Protein AF-A0A3E0E3B2-F1 (afdb_monomer_lite)

Radius of gyration: 16.2 Å; chains: 1; bounding box: 42×28×45 Å

Structure (mmCIF, N/CA/C/O backbone):
data_AF-A0A3E0E3B2-F1
#
_entry.id   AF-A0A3E0E3B2-F1
#
loop_
_atom_site.group_PDB
_atom_site.id
_atom_site.type_symbol
_atom_site.label_atom_id
_atom_site.label_alt_id
_atom_site.label_comp_id
_atom_site.label_asym_id
_atom_site.label_entity_id
_atom_site.label_seq_id
_atom_site.pdbx_PDB_ins_code
_atom_site.Cartn_x
_atom_site.Cartn_y
_atom_site.Cartn_z
_atom_site.occupancy
_atom_site.B_iso_or_equiv
_atom_site.auth_seq_id
_atom_site.auth_comp_id
_atom_site.auth_asym_id
_atom_site.auth_atom_id
_atom_site.pdbx_PDB_model_num
ATOM 1 N N . MET A 1 1 ? -17.458 3.682 0.343 1.00 60.88 1 MET A N 1
ATOM 2 C CA . MET A 1 1 ? -16.062 3.332 0.687 1.00 60.88 1 MET A CA 1
ATOM 3 C C . MET A 1 1 ? -15.454 2.327 -0.289 1.00 60.88 1 MET A C 1
ATOM 5 O O . MET A 1 1 ? -14.562 2.745 -1.012 1.00 60.88 1 MET A O 1
ATOM 9 N N . ARG A 1 2 ? -15.924 1.062 -0.351 1.00 64.62 2 ARG A N 1
ATOM 10 C CA . ARG A 1 2 ? -15.355 0.016 -1.239 1.00 64.62 2 ARG A CA 1
ATOM 11 C C . ARG A 1 2 ? -15.139 0.508 -2.678 1.00 64.62 2 ARG A C 1
ATOM 13 O O . ARG A 1 2 ? -14.007 0.552 -3.132 1.00 64.62 2 ARG A O 1
ATOM 20 N N . LEU A 1 3 ? -16.173 1.107 -3.276 1.00 66.19 3 LEU A N 1
ATOM 21 C CA . LEU A 1 3 ? -16.128 1.668 -4.635 1.00 66.19 3 LEU A CA 1
ATOM 22 C C . LEU A 1 3 ? -14.982 2.666 -4.905 1.00 66.19 3 LEU A C 1
ATOM 24 O O . LEU A 1 3 ? -14.497 2.727 -6.028 1.00 66.19 3 LEU A O 1
ATOM 28 N N . ARG A 1 4 ? -14.546 3.459 -3.912 1.00 83.00 4 ARG A N 1
ATOM 29 C CA . ARG A 1 4 ? -13.466 4.446 -4.104 1.00 83.00 4 ARG A CA 1
ATOM 30 C C . ARG A 1 4 ? -12.095 3.773 -4.127 1.00 83.00 4 ARG A C 1
ATOM 32 O O . ARG A 1 4 ? -11.299 4.094 -5.002 1.00 83.00 4 ARG A O 1
ATOM 39 N N . ILE A 1 5 ? -11.851 2.853 -3.192 1.00 87.75 5 ILE A N 1
ATOM 40 C CA . ILE A 1 5 ? -10.609 2.072 -3.130 1.00 87.75 5 ILE A CA 1
ATOM 41 C C . ILE A 1 5 ? -10.489 1.207 -4.386 1.00 87.75 5 ILE A C 1
ATOM 43 O O . ILE A 1 5 ? -9.456 1.234 -5.041 1.00 87.75 5 ILE A O 1
ATOM 47 N N . ASP A 1 6 ? -11.568 0.527 -4.776 1.00 89.69 6 ASP A N 1
ATOM 48 C CA . ASP A 1 6 ? -11.574 -0.360 -5.942 1.00 89.69 6 ASP A CA 1
ATOM 49 C C . ASP A 1 6 ? -11.336 0.425 -7.250 1.00 89.69 6 ASP A C 1
ATOM 51 O O . ASP A 1 6 ? -10.628 -0.029 -8.150 1.00 89.69 6 ASP A O 1
ATOM 55 N N . ALA A 1 7 ? -11.877 1.646 -7.355 1.00 91.19 7 ALA A N 1
ATOM 56 C CA . ALA A 1 7 ? -11.614 2.528 -8.491 1.00 91.19 7 ALA A CA 1
ATOM 57 C C . ALA A 1 7 ? -10.168 3.055 -8.521 1.00 91.19 7 ALA A C 1
ATOM 59 O O . ALA A 1 7 ? -9.616 3.250 -9.604 1.00 91.19 7 ALA A O 1
ATOM 60 N N . GLU A 1 8 ? -9.562 3.322 -7.361 1.00 93.25 8 GLU A N 1
ATOM 61 C CA . GLU A 1 8 ? -8.154 3.719 -7.255 1.00 93.25 8 GLU A CA 1
ATOM 62 C C . GLU A 1 8 ? -7.226 2.554 -7.615 1.00 93.25 8 GLU A C 1
ATOM 64 O O . GLU A 1 8 ? -6.311 2.740 -8.415 1.00 93.25 8 GLU A O 1
ATOM 69 N N . GLU A 1 9 ? -7.528 1.346 -7.137 1.00 95.50 9 GLU A N 1
ATOM 70 C CA . GLU A 1 9 ? -6.802 0.125 -7.487 1.00 95.50 9 GLU A CA 1
ATOM 71 C C . GLU A 1 9 ? -6.830 -0.127 -8.996 1.00 95.50 9 GLU A C 1
ATOM 73 O O . GLU A 1 9 ? -5.779 -0.243 -9.616 1.00 95.50 9 GLU A O 1
ATOM 78 N N . LYS A 1 10 ? -8.011 -0.061 -9.624 1.00 96.44 10 LYS A N 1
ATOM 79 C CA . LYS A 1 10 ? -8.148 -0.229 -11.079 1.00 96.44 10 LYS A CA 1
ATOM 80 C C . LYS A 1 10 ? -7.331 0.794 -11.879 1.00 96.44 10 LYS A C 1
ATOM 82 O O . LYS A 1 10 ? -6.825 0.488 -12.956 1.00 96.44 10 LYS A O 1
ATOM 87 N N . LYS A 1 11 ? -7.208 2.029 -11.382 1.00 96.88 11 LYS A N 1
ATOM 88 C CA . LYS A 1 11 ? -6.358 3.051 -12.018 1.00 96.88 11 LYS A CA 1
ATOM 89 C C . LYS A 1 11 ? -4.876 2.701 -11.906 1.00 96.88 11 LYS A C 1
ATOM 91 O O . LYS A 1 11 ? -4.141 2.956 -12.854 1.00 96.88 11 LYS A O 1
ATOM 96 N N . LEU A 1 12 ? -4.448 2.151 -10.771 1.00 98.19 12 LEU A N 1
ATOM 97 C CA . LEU A 1 12 ? -3.071 1.704 -10.564 1.00 98.19 12 LEU A CA 1
ATOM 98 C C . LEU A 1 12 ? -2.745 0.475 -11.415 1.00 98.19 12 LEU A C 1
ATOM 100 O O . LEU A 1 12 ? -1.685 0.460 -12.027 1.00 98.19 12 LEU A O 1
ATOM 104 N N . ASP A 1 13 ? -3.668 -0.481 -11.534 1.00 98.25 13 ASP A N 1
ATOM 105 C CA . ASP A 1 13 ? -3.526 -1.637 -12.428 1.00 98.25 13 ASP A CA 1
ATOM 106 C C . ASP A 1 13 ? -3.312 -1.192 -13.879 1.00 98.25 13 ASP A C 1
ATOM 108 O O . ASP A 1 13 ? -2.321 -1.549 -14.512 1.00 98.25 13 ASP A O 1
ATOM 112 N N . ASN A 1 14 ? -4.191 -0.316 -14.376 1.00 98.25 14 ASN A N 1
ATOM 113 C CA . ASN A 1 14 ? -4.067 0.235 -15.724 1.00 98.25 14 ASN A CA 1
ATOM 114 C C . ASN A 1 14 ? -2.744 0.990 -15.926 1.00 98.25 14 ASN A C 1
ATOM 116 O O . ASN A 1 14 ? -2.146 0.907 -16.996 1.00 98.25 14 ASN A O 1
ATOM 120 N N . LEU A 1 15 ? -2.297 1.747 -14.919 1.00 98.19 15 LEU A N 1
ATOM 121 C CA . LEU A 1 15 ? -1.034 2.478 -14.977 1.00 98.19 15 LEU A CA 1
ATOM 122 C C . LEU A 1 15 ? 0.157 1.515 -15.031 1.00 98.19 15 LEU A C 1
ATOM 124 O O . LEU A 1 15 ? 1.040 1.703 -15.861 1.00 98.19 15 LEU A O 1
ATOM 128 N N . LEU A 1 16 ? 0.178 0.469 -14.205 1.00 98.38 16 LEU A N 1
ATOM 129 C CA . LEU A 1 16 ? 1.246 -0.531 -14.225 1.00 98.38 16 LEU A CA 1
ATOM 130 C C . LEU A 1 16 ? 1.327 -1.242 -15.584 1.00 98.38 16 LEU A C 1
ATOM 132 O O . LEU A 1 16 ? 2.420 -1.424 -16.121 1.00 98.38 16 LEU A O 1
ATOM 136 N N . ASP A 1 17 ? 0.176 -1.573 -16.174 1.00 98.19 17 ASP A N 1
ATOM 137 C CA . ASP A 1 17 ? 0.091 -2.161 -17.514 1.00 98.19 17 ASP A CA 1
ATOM 138 C C . ASP A 1 17 ? 0.584 -1.216 -18.614 1.00 98.19 17 ASP A C 1
ATOM 140 O O . ASP A 1 17 ? 1.172 -1.665 -19.599 1.00 98.19 17 ASP A O 1
ATOM 144 N N . GLN A 1 18 ? 0.354 0.092 -18.475 1.00 98.00 18 GLN A N 1
ATOM 145 C CA . GLN A 1 18 ? 0.907 1.091 -19.391 1.00 98.00 18 GLN A CA 1
ATOM 146 C C . GLN A 1 18 ? 2.429 1.163 -19.276 1.00 98.00 18 GLN A C 1
ATOM 148 O O . GLN A 1 18 ? 3.103 1.157 -20.300 1.00 98.00 18 GLN A O 1
ATOM 153 N N . ILE A 1 19 ? 2.967 1.170 -18.052 1.00 97.94 19 ILE A N 1
ATOM 154 C CA . ILE A 1 19 ? 4.417 1.205 -17.804 1.00 97.94 19 ILE A CA 1
ATOM 155 C C . ILE A 1 19 ? 5.094 -0.028 -18.405 1.00 97.94 19 ILE A C 1
ATOM 157 O O . ILE A 1 19 ? 6.124 0.100 -19.058 1.00 97.94 19 ILE A O 1
ATOM 161 N N . ARG A 1 20 ? 4.483 -1.209 -18.259 1.00 97.44 20 ARG A N 1
ATOM 162 C CA . ARG A 1 20 ? 4.987 -2.465 -18.833 1.00 97.44 20 ARG A CA 1
ATOM 163 C C . ARG A 1 20 ? 5.212 -2.398 -20.346 1.00 97.44 20 ARG A C 1
ATOM 165 O O . ARG A 1 20 ? 6.102 -3.063 -20.857 1.00 97.44 20 ARG A O 1
ATOM 172 N N . LYS A 1 21 ? 4.363 -1.656 -21.062 1.00 97.50 21 LYS A N 1
ATOM 173 C CA . LYS A 1 21 ? 4.360 -1.558 -22.533 1.00 97.50 21 LYS A CA 1
ATOM 174 C C . LYS A 1 21 ? 5.313 -0.488 -23.068 1.00 97.50 21 LYS A C 1
ATOM 176 O O . LYS A 1 21 ? 5.286 -0.197 -24.258 1.00 97.50 21 LYS A O 1
ATOM 181 N N . VAL A 1 22 ? 6.090 0.155 -22.201 1.00 97.50 22 VAL A N 1
ATOM 182 C CA . VAL A 1 22 ? 7.073 1.156 -22.611 1.00 97.50 22 VAL A CA 1
ATOM 183 C C . VAL A 1 22 ? 8.328 0.442 -23.103 1.00 97.50 22 VAL A C 1
ATOM 185 O O . VAL A 1 22 ? 9.007 -0.202 -22.309 1.00 97.50 22 VAL A O 1
ATOM 188 N N . ASP A 1 23 ? 8.639 0.612 -24.390 1.00 94.62 23 ASP A N 1
ATOM 189 C CA . ASP A 1 23 ? 9.796 -0.005 -25.067 1.00 94.62 23 ASP A CA 1
ATOM 190 C C . ASP A 1 23 ? 11.136 0.707 -24.789 1.00 94.62 23 ASP A C 1
ATOM 192 O O . ASP A 1 23 ? 12.183 0.307 -25.290 1.00 94.62 23 ASP A O 1
ATOM 196 N N . ASN A 1 24 ? 11.119 1.792 -24.012 1.00 96.44 24 ASN A N 1
ATOM 197 C CA . ASN A 1 24 ? 12.313 2.521 -23.598 1.00 96.44 24 ASN A CA 1
ATOM 198 C C . ASN A 1 24 ? 12.602 2.244 -22.116 1.00 96.44 24 ASN A C 1
ATOM 200 O O . ASN A 1 24 ? 11.851 2.689 -21.245 1.00 96.44 24 ASN A O 1
ATOM 204 N N . ASP A 1 25 ? 13.704 1.546 -21.844 1.00 93.44 25 ASP A N 1
ATOM 205 C CA . ASP A 1 25 ? 14.090 1.113 -20.495 1.00 93.44 25 ASP A CA 1
ATOM 206 C C . ASP A 1 25 ? 14.268 2.279 -19.511 1.00 93.44 25 ASP A C 1
ATOM 208 O O . ASP A 1 25 ? 13.839 2.200 -18.359 1.00 93.44 25 ASP A O 1
ATOM 212 N N . GLU A 1 26 ? 14.857 3.388 -19.961 1.00 94.25 26 GLU A N 1
ATOM 213 C CA . GLU A 1 26 ? 15.073 4.579 -19.133 1.00 94.25 26 GLU A CA 1
ATOM 214 C C . GLU A 1 26 ? 13.735 5.216 -18.736 1.00 94.25 26 GLU A C 1
ATOM 216 O O 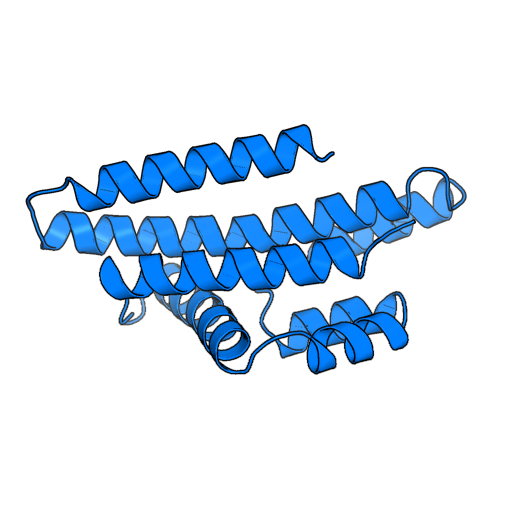. GLU A 1 26 ? 13.473 5.484 -17.559 1.00 94.25 26 GLU A O 1
ATOM 221 N N . LEU A 1 27 ? 12.835 5.390 -19.705 1.00 96.69 27 LEU A N 1
ATOM 222 C CA . LEU A 1 27 ? 11.498 5.912 -19.452 1.00 96.69 27 LEU A CA 1
ATOM 223 C C . LEU A 1 27 ? 10.691 4.964 -18.555 1.00 96.69 27 LEU A C 1
ATOM 225 O O . LEU A 1 27 ? 10.003 5.419 -17.639 1.00 96.69 27 LEU A O 1
ATOM 229 N N . GLN A 1 28 ? 10.797 3.653 -18.771 1.00 97.31 28 GLN A N 1
ATOM 230 C CA . GLN A 1 28 ? 10.152 2.643 -17.936 1.00 97.31 28 GLN A CA 1
ATOM 231 C C . GLN A 1 28 ? 10.657 2.714 -16.484 1.00 97.31 28 GLN A C 1
ATOM 233 O O . GLN A 1 28 ? 9.855 2.652 -15.544 1.00 97.31 28 GLN A O 1
ATOM 238 N N . ALA A 1 29 ? 11.960 2.919 -16.278 1.00 94.81 29 ALA A N 1
ATOM 239 C CA . ALA A 1 29 ? 12.544 3.111 -14.954 1.00 94.81 29 ALA A CA 1
ATOM 240 C C . ALA A 1 29 ? 12.019 4.391 -14.279 1.00 94.81 29 ALA A C 1
ATOM 242 O O . ALA A 1 29 ? 11.573 4.347 -13.129 1.00 94.81 29 ALA A O 1
ATOM 243 N N . HIS A 1 30 ? 11.972 5.521 -14.991 1.00 96.19 30 HIS A N 1
ATOM 244 C CA . HIS A 1 30 ? 11.400 6.765 -14.463 1.00 96.19 30 HIS A CA 1
ATOM 245 C C . HIS A 1 30 ? 9.922 6.626 -14.083 1.00 96.19 30 HIS A C 1
ATOM 247 O O . HIS A 1 30 ? 9.501 7.075 -13.012 1.00 96.19 30 HIS A O 1
ATOM 253 N N . LEU A 1 31 ? 9.128 5.965 -14.921 1.00 98.00 31 LEU A N 1
ATOM 254 C CA . LEU A 1 31 ? 7.722 5.715 -14.624 1.00 98.00 31 LEU A CA 1
ATOM 255 C C . LEU A 1 31 ? 7.540 4.738 -13.456 1.00 98.00 31 LEU A C 1
ATOM 257 O O . LEU A 1 31 ? 6.591 4.881 -12.688 1.00 98.00 31 LEU A O 1
ATOM 261 N N . SER A 1 32 ? 8.467 3.799 -13.259 1.00 97.88 32 SER A N 1
ATOM 262 C CA . SER A 1 32 ? 8.470 2.902 -12.096 1.00 97.88 32 SER A CA 1
ATOM 263 C C . SER A 1 32 ? 8.698 3.666 -10.788 1.00 97.88 32 SER A C 1
ATOM 265 O O . SER A 1 32 ? 8.026 3.390 -9.792 1.00 97.88 32 SER A O 1
ATOM 267 N N . LYS A 1 33 ? 9.556 4.698 -10.792 1.00 97.69 33 LYS A N 1
ATOM 268 C CA . LYS A 1 33 ? 9.715 5.630 -9.656 1.00 97.69 33 LYS A CA 1
ATOM 269 C C . LYS A 1 33 ? 8.417 6.373 -9.363 1.00 97.69 33 LYS A C 1
ATOM 271 O O . LYS A 1 33 ? 7.957 6.399 -8.221 1.00 97.69 33 LYS A O 1
ATOM 276 N N . TYR A 1 34 ? 7.786 6.922 -10.401 1.00 97.75 34 TYR A N 1
ATOM 277 C CA . TYR A 1 34 ? 6.476 7.560 -10.271 1.00 97.75 34 TYR A CA 1
ATOM 278 C C . TYR A 1 34 ? 5.436 6.596 -9.683 1.00 97.75 34 TYR A C 1
ATOM 280 O O . TYR A 1 34 ? 4.724 6.944 -8.738 1.00 97.75 34 TYR A O 1
ATOM 288 N N . PHE A 1 35 ? 5.384 5.362 -10.184 1.00 98.38 35 PHE A N 1
ATOM 289 C CA . PHE A 1 35 ? 4.463 4.344 -9.697 1.00 98.38 35 PHE A CA 1
ATOM 290 C C . PHE A 1 35 ? 4.715 3.985 -8.227 1.00 98.38 35 PHE A C 1
ATOM 292 O O . PHE A 1 35 ? 3.760 3.907 -7.457 1.00 98.38 35 PHE A O 1
ATOM 299 N N . CYS A 1 36 ? 5.979 3.879 -7.802 1.00 98.25 36 CYS A N 1
ATOM 300 C CA . CYS A 1 36 ? 6.351 3.657 -6.401 1.00 98.25 36 CYS A CA 1
ATOM 301 C C . CYS A 1 36 ? 5.759 4.731 -5.468 1.00 98.25 36 CYS A C 1
ATOM 303 O O . CYS A 1 36 ? 5.187 4.418 -4.420 1.00 98.25 36 CYS A O 1
ATOM 305 N N . VAL A 1 37 ? 5.828 6.006 -5.867 1.00 97.50 37 VAL A N 1
ATOM 306 C CA . VAL A 1 37 ? 5.217 7.112 -5.110 1.00 97.50 37 VAL A CA 1
ATOM 307 C C . VAL A 1 37 ? 3.692 6.964 -5.058 1.00 97.50 37 VAL A C 1
ATOM 309 O O . VAL A 1 37 ? 3.082 7.160 -4.004 1.00 97.50 37 VAL A O 1
ATOM 312 N N . LYS A 1 38 ? 3.063 6.571 -6.173 1.00 97.81 38 LYS A N 1
ATOM 313 C CA . LYS A 1 38 ? 1.607 6.379 -6.262 1.00 97.81 38 LYS A CA 1
ATOM 314 C C . LYS A 1 38 ? 1.108 5.259 -5.349 1.00 97.81 38 LYS A C 1
ATOM 316 O O . LYS A 1 38 ? 0.126 5.473 -4.641 1.00 97.81 38 LYS A O 1
ATOM 321 N N . ILE A 1 39 ? 1.779 4.107 -5.323 1.00 97.94 39 ILE A N 1
ATOM 322 C CA . ILE A 1 39 ? 1.367 2.973 -4.480 1.00 97.94 39 ILE A CA 1
ATOM 323 C C . ILE A 1 39 ? 1.641 3.223 -2.987 1.00 97.94 39 ILE A C 1
ATOM 325 O O . ILE A 1 39 ? 0.867 2.770 -2.146 1.00 97.94 39 ILE A O 1
ATOM 329 N N . SER A 1 40 ? 2.665 4.017 -2.642 1.00 97.06 40 SER A N 1
ATOM 330 C CA . SER A 1 40 ? 2.889 4.476 -1.261 1.00 97.06 40 SER A CA 1
ATOM 331 C C . SER A 1 40 ? 1.706 5.314 -0.752 1.00 97.06 40 SER A C 1
ATOM 333 O O . SER A 1 40 ? 1.164 5.037 0.317 1.00 97.06 40 SER A O 1
ATOM 335 N N . GLY A 1 41 ? 1.249 6.291 -1.544 1.00 95.88 41 GLY A N 1
ATOM 336 C CA . GLY A 1 41 ? 0.077 7.106 -1.198 1.00 95.88 41 GLY A CA 1
ATOM 337 C C . GLY A 1 41 ? -1.240 6.320 -1.208 1.00 95.88 41 GLY A C 1
ATOM 338 O O . GLY A 1 41 ? -2.135 6.601 -0.411 1.00 95.88 41 GLY A O 1
ATOM 339 N N . TYR A 1 42 ? -1.354 5.304 -2.066 1.00 96.81 42 TYR A N 1
ATOM 340 C CA . TYR A 1 42 ? -2.523 4.425 -2.113 1.00 96.81 42 TYR A CA 1
ATOM 341 C C . TYR A 1 42 ? -2.765 3.710 -0.778 1.00 96.81 42 TYR A C 1
ATOM 343 O O . TYR A 1 42 ? -3.888 3.734 -0.275 1.00 96.81 42 TYR A O 1
ATOM 351 N N . LEU A 1 43 ? -1.723 3.150 -0.153 1.00 96.81 43 LEU A N 1
ATOM 352 C CA . LEU A 1 43 ? -1.844 2.511 1.163 1.00 96.81 43 LEU A CA 1
ATOM 353 C C . LEU A 1 43 ? -2.384 3.477 2.228 1.00 96.81 43 LEU A C 1
ATOM 355 O O . LEU A 1 43 ? -3.267 3.122 3.009 1.00 96.81 43 LEU A O 1
ATOM 359 N N . GLU A 1 44 ? -1.887 4.715 2.235 1.00 95.38 44 GLU A N 1
ATOM 360 C CA . GLU A 1 44 ? -2.346 5.756 3.159 1.00 95.38 44 GLU A CA 1
ATOM 361 C C . GLU A 1 44 ? -3.834 6.070 2.955 1.00 95.38 44 GLU A C 1
ATOM 363 O O . GLU A 1 44 ? -4.585 6.189 3.925 1.00 95.38 44 GLU A O 1
ATOM 368 N N . ASN A 1 45 ? -4.280 6.166 1.700 1.00 94.31 45 ASN A N 1
ATOM 369 C CA . ASN A 1 45 ? -5.683 6.404 1.356 1.00 94.31 45 ASN A CA 1
ATOM 370 C C . ASN A 1 45 ? -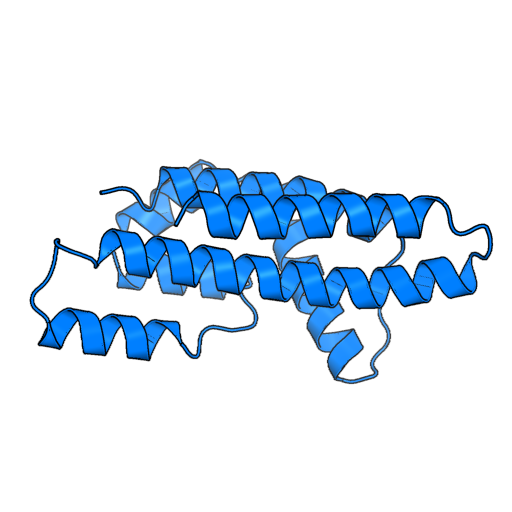6.586 5.236 1.764 1.00 94.31 45 ASN A C 1
ATOM 372 O O . ASN A 1 45 ? -7.695 5.464 2.260 1.00 94.31 45 ASN A O 1
ATOM 376 N N . VAL A 1 46 ? -6.118 3.998 1.582 1.00 94.94 46 VAL A N 1
ATOM 377 C CA . VAL A 1 46 ? -6.828 2.791 2.019 1.00 94.94 46 VAL A CA 1
ATOM 378 C C . VAL A 1 46 ? -7.021 2.814 3.528 1.00 94.94 46 VAL A C 1
ATOM 380 O O . VAL A 1 46 ? -8.156 2.699 3.985 1.00 94.94 46 VAL A O 1
ATOM 383 N N . LEU A 1 47 ? -5.952 3.023 4.298 1.00 94.12 47 LEU A N 1
ATOM 384 C CA . LEU A 1 47 ? -6.024 3.026 5.758 1.00 94.12 47 LEU A CA 1
ATOM 385 C C . LEU A 1 47 ? -6.957 4.130 6.281 1.00 94.12 47 LEU A C 1
ATOM 387 O O . LEU A 1 47 ? -7.829 3.858 7.105 1.00 94.12 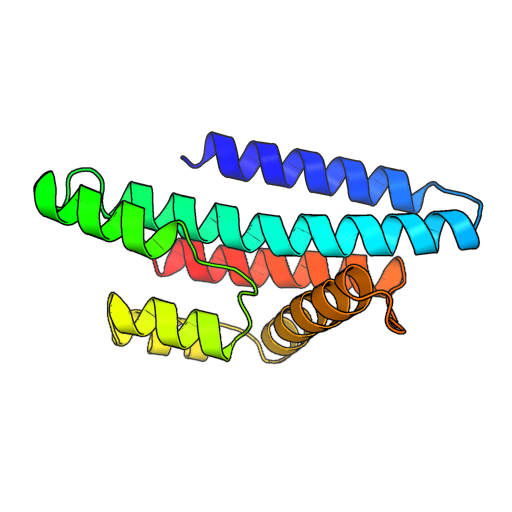47 LEU A O 1
ATOM 391 N N . LYS A 1 48 ? -6.843 5.353 5.739 1.00 92.56 48 LYS A N 1
ATOM 392 C CA . LYS A 1 48 ? -7.741 6.480 6.061 1.00 92.56 48 LYS A CA 1
ATOM 393 C C . LYS A 1 48 ? -9.203 6.125 5.790 1.00 92.56 48 LYS A C 1
ATOM 395 O O . LYS A 1 48 ? -10.061 6.356 6.636 1.00 92.56 48 LYS A O 1
ATOM 400 N N . SER A 1 49 ? -9.474 5.515 4.637 1.00 92.62 49 SER A N 1
ATOM 401 C CA . SER A 1 49 ? -10.826 5.109 4.247 1.00 92.62 49 SER A CA 1
ATOM 402 C C . SER A 1 49 ? -11.390 4.021 5.167 1.00 92.62 49 SER A C 1
ATOM 404 O O . SER A 1 49 ? -12.546 4.115 5.575 1.00 92.62 49 SER A O 1
ATOM 406 N N . LEU A 1 50 ? -10.586 3.006 5.512 1.00 92.81 50 LEU A N 1
ATOM 407 C CA . LEU A 1 50 ? -10.994 1.922 6.413 1.00 92.81 50 LEU A CA 1
ATOM 408 C C . LEU A 1 50 ? -11.394 2.460 7.788 1.00 92.81 50 LEU A C 1
ATOM 410 O O . LEU A 1 50 ? -12.457 2.116 8.301 1.00 92.81 50 LEU A O 1
ATOM 414 N N . VAL A 1 51 ? -10.582 3.356 8.349 1.00 92.25 51 VAL A N 1
ATOM 415 C CA . VAL A 1 51 ? -10.841 3.956 9.662 1.00 92.25 51 VAL A CA 1
ATOM 416 C C . VAL A 1 51 ? -12.060 4.874 9.627 1.00 92.25 51 VAL A C 1
ATOM 418 O O . VAL A 1 51 ? -12.880 4.829 10.541 1.00 92.25 51 VAL A O 1
ATOM 421 N N . GLU 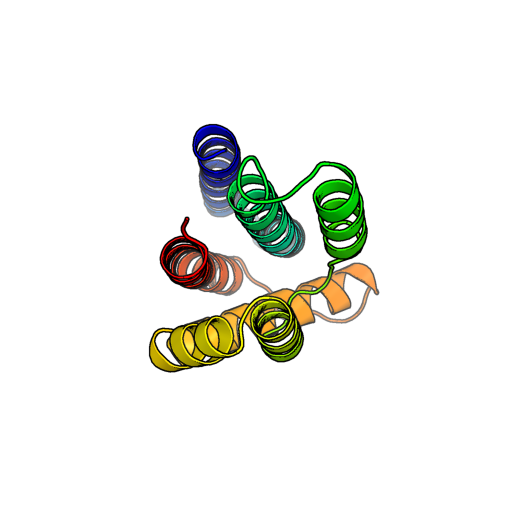A 1 52 ? -12.228 5.663 8.564 1.00 90.19 52 GLU A N 1
ATOM 422 C CA . GLU A 1 52 ? -13.418 6.498 8.375 1.00 90.19 52 GLU A CA 1
ATOM 423 C C . GLU A 1 52 ? -14.699 5.648 8.349 1.00 90.19 52 GLU A C 1
ATOM 425 O O . GLU A 1 52 ? -15.701 6.000 8.976 1.00 90.19 52 GLU A O 1
ATOM 430 N N . ALA A 1 53 ? -14.692 4.505 7.659 1.00 90.56 53 ALA A N 1
ATOM 431 C CA . ALA A 1 53 ? -15.856 3.624 7.641 1.00 90.56 53 ALA A CA 1
ATOM 432 C C . ALA A 1 53 ? -16.076 2.885 8.959 1.00 90.56 53 ALA A C 1
ATOM 434 O O . ALA A 1 53 ? -17.233 2.670 9.329 1.00 90.56 53 ALA A O 1
ATOM 435 N N . TYR A 1 54 ? -15.001 2.515 9.657 1.00 90.75 54 TYR A N 1
ATOM 436 C CA . TYR A 1 54 ? -15.085 1.939 10.993 1.00 90.75 54 TYR A CA 1
ATOM 437 C C . TYR A 1 54 ? -15.725 2.927 11.972 1.00 90.75 54 TYR A C 1
ATOM 439 O O . TYR A 1 54 ? -16.681 2.564 12.650 1.00 90.75 54 TYR A O 1
ATOM 447 N N . SER A 1 55 ? -15.273 4.187 11.996 1.00 90.25 55 SER A N 1
ATOM 448 C CA . SER A 1 55 ? -15.752 5.225 12.923 1.00 90.25 55 SER A CA 1
ATOM 449 C C . SER A 1 55 ? -17.156 5.752 12.585 1.00 90.25 55 SER A C 1
ATOM 451 O O . SER A 1 55 ? -17.901 6.202 13.464 1.00 90.25 55 SER A O 1
ATOM 453 N N . THR A 1 56 ? -17.558 5.686 11.312 1.00 88.75 56 THR A N 1
ATOM 454 C CA . THR A 1 56 ? -18.870 6.163 10.859 1.00 88.75 56 THR A CA 1
ATOM 455 C C . THR A 1 56 ? -19.998 5.307 11.433 1.00 88.75 56 THR A C 1
ATOM 457 O O . THR A 1 56 ? -20.202 4.158 11.037 1.00 88.75 56 THR A O 1
ATOM 460 N N . GLY A 1 57 ? -20.783 5.892 12.339 1.00 84.31 57 GLY A N 1
ATOM 461 C CA . GLY A 1 57 ? -21.931 5.241 12.978 1.00 84.31 57 GLY A CA 1
ATOM 462 C C . GLY A 1 57 ? -21.579 4.339 14.164 1.00 84.31 57 GLY A C 1
ATOM 463 O O . GLY A 1 57 ? -22.481 3.721 14.715 1.00 84.31 57 GLY A O 1
ATOM 464 N N . THR A 1 58 ? -20.306 4.261 14.561 1.00 86.69 58 THR A N 1
ATOM 465 C CA . THR A 1 58 ? -19.854 3.541 15.769 1.00 86.69 58 THR A CA 1
ATOM 466 C C . THR A 1 58 ? -19.486 4.487 16.909 1.00 86.69 58 THR A C 1
ATOM 468 O O . THR A 1 58 ? -19.494 4.077 18.065 1.00 86.69 58 THR A O 1
ATOM 471 N N . CYS A 1 59 ? -19.198 5.760 16.613 1.00 89.19 59 CYS A N 1
ATOM 472 C CA . CYS A 1 59 ? -18.824 6.748 17.621 1.00 89.19 59 CYS A CA 1
ATOM 473 C C . CYS A 1 59 ? -19.593 8.080 17.481 1.00 89.19 59 CYS A C 1
ATOM 475 O O . CYS A 1 59 ? -20.030 8.442 16.381 1.00 89.19 59 CYS A O 1
ATOM 477 N N . PRO A 1 60 ? -19.759 8.844 18.582 1.00 94.38 60 PRO A N 1
ATOM 478 C CA . PRO A 1 60 ? -20.337 10.187 18.544 1.00 94.38 60 PRO A CA 1
ATOM 479 C C . PRO A 1 60 ? -19.516 11.161 17.689 1.00 94.38 60 PRO A C 1
ATOM 481 O O . PRO A 1 60 ? -18.291 11.056 17.602 1.00 94.38 60 PRO A O 1
ATOM 484 N N . LYS A 1 61 ? -20.176 12.185 17.128 1.00 93.62 61 LYS A N 1
ATOM 485 C CA . LYS A 1 61 ? -19.550 13.184 16.238 1.00 93.62 61 LYS A CA 1
ATOM 486 C C . LYS A 1 61 ? -18.239 13.793 16.781 1.00 93.62 61 LYS A C 1
ATOM 488 O O . LYS A 1 61 ? -17.299 13.871 15.996 1.00 93.62 61 LYS A O 1
ATOM 4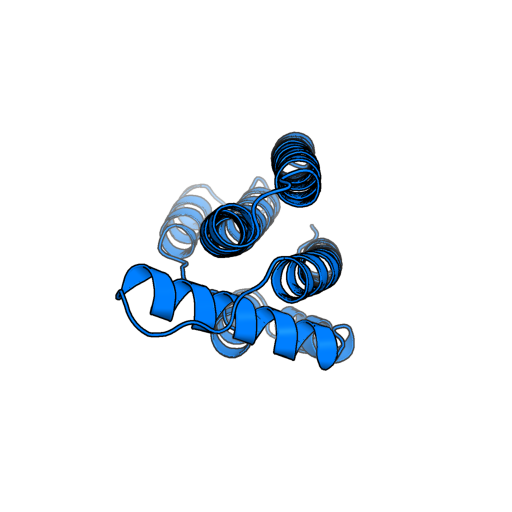93 N N . PRO A 1 62 ? -18.112 14.193 18.066 1.00 95.31 62 PRO A N 1
ATOM 494 C CA . PRO A 1 62 ? -16.851 14.738 18.582 1.00 95.31 62 PRO A CA 1
ATOM 495 C C . PRO A 1 62 ? -15.682 13.747 18.508 1.00 95.31 62 PRO A C 1
ATOM 497 O O . PRO A 1 62 ? -14.577 14.125 18.125 1.00 95.31 62 PRO A O 1
ATOM 500 N N . ILE A 1 63 ? -15.941 12.470 18.809 1.00 93.94 63 ILE A N 1
ATOM 501 C CA . ILE A 1 63 ? -14.940 11.399 18.734 1.00 93.94 63 ILE A CA 1
ATOM 502 C C . ILE A 1 63 ? -14.563 11.128 17.279 1.00 93.94 63 ILE A C 1
ATOM 504 O O . ILE A 1 63 ? -13.379 11.035 16.964 1.00 93.94 63 ILE A O 1
ATOM 508 N N . LYS A 1 64 ? -15.547 11.101 16.370 1.00 92.56 64 LYS A N 1
ATOM 509 C CA . LYS A 1 64 ? -15.283 10.979 14.932 1.00 92.56 64 LYS A CA 1
ATOM 510 C C . LYS A 1 64 ? -14.367 12.098 14.431 1.00 92.56 64 LYS A C 1
ATOM 512 O O . LYS A 1 64 ? -13.388 11.811 13.758 1.00 92.56 64 LYS A O 1
ATOM 517 N N . THR A 1 65 ? -14.637 13.353 14.795 1.00 92.25 65 THR A N 1
ATOM 518 C CA . THR A 1 65 ? -13.793 14.497 14.404 1.00 92.25 65 THR A CA 1
ATOM 519 C C . THR A 1 65 ? -12.351 14.334 14.886 1.00 92.25 65 THR A C 1
ATOM 521 O O . THR A 1 65 ? -11.419 14.632 14.140 1.00 92.25 65 THR A O 1
ATOM 524 N N . TYR A 1 66 ? -12.153 13.846 16.115 1.00 93.38 66 TYR A N 1
ATOM 525 C CA . TYR A 1 66 ? -10.819 13.561 16.642 1.00 93.38 66 TYR A CA 1
ATOM 526 C C . TYR A 1 66 ? -10.109 12.456 15.844 1.00 93.38 66 TYR A C 1
ATOM 528 O O . TYR A 1 66 ? -8.956 12.631 15.451 1.00 93.38 66 TYR A O 1
ATOM 536 N N . ILE A 1 67 ? -10.807 11.351 15.553 1.00 92.25 67 ILE A N 1
ATOM 537 C CA . ILE A 1 67 ? -10.284 10.237 14.746 1.00 92.25 67 ILE A CA 1
ATOM 538 C C . ILE A 1 67 ? -9.916 10.711 13.335 1.00 92.25 67 ILE A C 1
ATOM 540 O O . ILE A 1 67 ? -8.799 10.483 12.885 1.00 92.25 67 ILE A O 1
ATOM 544 N N . ASP A 1 68 ? -10.817 11.416 12.650 1.00 89.69 68 ASP A N 1
ATOM 545 C CA . ASP A 1 68 ? -10.577 11.931 11.297 1.00 89.69 68 ASP A CA 1
ATOM 546 C C . ASP A 1 68 ? -9.359 12.875 11.268 1.00 89.69 68 ASP A C 1
ATOM 548 O O . ASP A 1 68 ? -8.549 12.846 10.338 1.00 89.69 68 ASP A O 1
ATOM 552 N N . GLY A 1 69 ? -9.198 13.697 12.311 1.00 90.81 69 GLY A N 1
ATOM 553 C CA . GLY A 1 69 ? -8.039 14.568 12.486 1.00 90.81 69 GLY A CA 1
ATOM 554 C C . GLY A 1 69 ? -6.735 13.796 12.696 1.00 90.81 69 GLY A C 1
ATOM 555 O O . GLY A 1 69 ? -5.721 14.146 12.090 1.00 90.81 69 GLY A O 1
ATOM 556 N N . SER A 1 70 ? -6.758 12.732 13.505 1.00 87.75 70 SER A N 1
ATOM 557 C CA . SER A 1 70 ? -5.569 11.928 13.811 1.00 87.75 70 SER A CA 1
ATOM 558 C C . SER A 1 70 ? -5.109 11.073 12.629 1.00 87.75 70 SER A C 1
ATOM 560 O O . SER A 1 70 ? -3.906 10.880 12.453 1.00 87.75 70 SER A O 1
ATOM 562 N N . VAL A 1 71 ? -6.030 10.624 11.766 1.00 89.75 71 VAL A N 1
ATOM 563 C CA . VAL A 1 71 ? -5.671 9.854 10.563 1.00 89.75 71 VAL A CA 1
ATOM 564 C C . VAL A 1 71 ? -5.218 10.714 9.388 1.00 89.75 71 VAL A C 1
ATOM 566 O O . VAL A 1 71 ? -4.510 10.227 8.506 1.00 89.75 71 VAL A O 1
ATOM 569 N N . LYS A 1 72 ? -5.585 12.001 9.350 1.00 87.38 72 LYS A N 1
ATOM 570 C CA . LYS A 1 72 ? -5.294 12.887 8.211 1.00 87.38 72 LYS A CA 1
ATOM 571 C C . LYS A 1 72 ? -3.794 13.048 7.942 1.00 87.38 72 LYS A C 1
ATOM 573 O O . LYS A 1 72 ? -3.395 13.090 6.778 1.00 87.38 72 LYS A O 1
ATOM 578 N N . SER A 1 73 ? -2.978 13.115 8.995 1.00 84.25 73 SER A N 1
ATOM 579 C CA . SER A 1 73 ? -1.525 13.339 8.925 1.00 84.25 73 SER A CA 1
ATOM 580 C C . SER A 1 73 ? -0.699 12.068 8.707 1.00 84.25 73 SER A C 1
ATOM 582 O O . SER A 1 73 ? 0.524 12.147 8.575 1.00 84.25 73 SER A O 1
ATOM 584 N N . ILE A 1 74 ? -1.340 10.899 8.648 1.00 89.56 74 ILE A N 1
ATOM 585 C CA . ILE A 1 74 ? -0.642 9.632 8.442 1.00 89.56 74 ILE A CA 1
ATOM 586 C C . ILE A 1 74 ? 0.010 9.624 7.068 1.00 89.56 74 ILE A C 1
ATOM 588 O O . ILE A 1 74 ? -0.662 9.812 6.047 1.00 89.56 74 ILE A O 1
ATOM 592 N N . THR A 1 75 ? 1.319 9.386 7.087 1.00 91.56 75 THR A N 1
ATOM 593 C CA . THR A 1 75 ? 2.184 9.270 5.917 1.00 91.56 75 THR A CA 1
ATOM 594 C C . THR A 1 75 ? 3.308 8.272 6.178 1.00 91.56 75 THR A C 1
ATOM 596 O O . THR A 1 75 ? 3.651 8.001 7.335 1.00 91.56 75 THR A O 1
ATOM 599 N N . ASN A 1 76 ? 3.931 7.774 5.108 1.00 92.75 76 ASN A N 1
ATOM 600 C CA . ASN A 1 76 ? 5.111 6.908 5.180 1.00 92.75 76 ASN A CA 1
ATOM 601 C C . ASN A 1 76 ? 4.854 5.652 6.023 1.00 92.75 76 ASN A C 1
ATOM 603 O O . ASN A 1 76 ? 5.596 5.393 6.966 1.00 92.75 76 ASN A O 1
ATOM 607 N N . LEU A 1 77 ? 3.775 4.926 5.723 1.00 95.31 77 LEU A N 1
ATOM 608 C CA . LEU A 1 77 ? 3.326 3.743 6.463 1.00 95.31 77 LEU A CA 1
ATOM 609 C C . LEU A 1 77 ? 4.288 2.554 6.300 1.00 95.31 77 LEU A C 1
ATOM 611 O O . LEU A 1 77 ? 4.002 1.622 5.558 1.00 95.31 77 LEU A O 1
ATOM 615 N N . SER A 1 78 ? 5.436 2.601 6.977 1.00 95.75 78 SER A N 1
ATOM 616 C CA . SER A 1 78 ? 6.287 1.428 7.198 1.00 95.75 78 SER A CA 1
ATOM 617 C C . SER A 1 78 ? 5.580 0.427 8.110 1.00 95.75 78 SER A C 1
ATOM 619 O O . SER A 1 78 ? 4.592 0.773 8.759 1.00 95.75 78 SER A O 1
ATOM 621 N N . GLU A 1 79 ? 6.114 -0.787 8.202 1.00 96.81 79 GLU A N 1
ATOM 622 C CA . GLU A 1 79 ? 5.645 -1.807 9.145 1.00 96.81 79 GLU A CA 1
ATOM 623 C C . GLU A 1 79 ? 5.493 -1.252 10.569 1.00 96.81 79 GLU A C 1
ATOM 625 O O . GLU A 1 79 ? 4.397 -1.270 11.120 1.00 96.81 79 GLU A O 1
ATOM 630 N N . ASP A 1 80 ? 6.555 -0.661 11.125 1.00 96.31 80 ASP A N 1
ATOM 631 C CA . ASP A 1 80 ? 6.558 -0.090 12.480 1.00 96.31 80 ASP A CA 1
ATOM 632 C C . ASP A 1 80 ? 5.442 0.950 12.693 1.00 96.31 80 ASP A C 1
ATOM 634 O O . ASP A 1 80 ? 4.689 0.911 13.673 1.00 96.31 80 ASP A O 1
ATOM 638 N N . LYS A 1 81 ? 5.272 1.858 11.725 1.00 96.00 81 LYS A N 1
ATOM 639 C CA . LYS A 1 81 ? 4.233 2.890 11.780 1.00 96.00 81 LYS A CA 1
ATOM 640 C C . LYS A 1 81 ? 2.837 2.309 11.632 1.00 96.00 81 LYS A C 1
ATOM 642 O O . LYS A 1 81 ? 1.913 2.811 12.270 1.00 96.00 81 LYS A O 1
ATOM 647 N N . LEU A 1 82 ? 2.676 1.289 10.794 1.00 96.31 82 LEU A N 1
ATOM 648 C CA . LEU A 1 82 ? 1.407 0.605 10.596 1.00 96.31 82 LEU A CA 1
ATOM 649 C C . LEU A 1 82 ? 1.010 -0.167 11.860 1.00 96.31 82 LEU A C 1
ATOM 651 O O . LEU A 1 82 ? -0.108 0.013 12.333 1.00 96.31 82 LEU A O 1
ATOM 655 N N . CYS A 1 83 ? 1.924 -0.922 12.469 1.00 96.50 83 CYS A N 1
ATOM 656 C CA . CYS A 1 83 ? 1.699 -1.624 13.736 1.00 96.50 83 CYS A CA 1
ATOM 657 C C . CYS A 1 83 ? 1.363 -0.648 14.867 1.00 96.50 83 CYS A C 1
ATOM 659 O O . CYS A 1 83 ? 0.321 -0.777 15.511 1.00 96.50 83 CYS A O 1
ATOM 661 N N . THR A 1 84 ? 2.164 0.412 15.026 1.00 95.81 84 THR A N 1
ATOM 662 C CA . THR A 1 84 ? 1.899 1.485 15.997 1.00 95.81 84 THR A CA 1
ATOM 663 C C . THR A 1 84 ? 0.532 2.127 15.774 1.00 95.81 84 THR A C 1
ATOM 665 O O . THR A 1 84 ? -0.163 2.474 16.730 1.00 95.81 84 THR A O 1
ATOM 668 N N . PHE A 1 85 ? 0.133 2.318 14.516 1.00 94.50 85 PHE A N 1
ATOM 669 C CA . PHE A 1 85 ? -1.177 2.854 14.182 1.00 94.50 85 PHE A CA 1
ATOM 670 C C . PHE A 1 85 ? -2.305 1.897 14.581 1.00 94.50 85 PHE A C 1
ATOM 672 O O . PHE A 1 85 ? -3.232 2.321 15.269 1.00 94.50 85 PHE A O 1
ATOM 679 N N . LEU A 1 86 ? -2.222 0.626 14.186 1.00 95.44 86 LEU A N 1
ATOM 680 C CA . LEU A 1 86 ? -3.236 -0.386 14.491 1.00 95.44 86 LEU A CA 1
ATOM 681 C C . LEU A 1 86 ? -3.415 -0.546 16.004 1.00 95.44 86 LEU A C 1
ATOM 683 O O . LEU A 1 86 ? -4.535 -0.450 16.501 1.00 95.44 86 LEU A O 1
ATOM 687 N N . LYS A 1 87 ? -2.303 -0.644 16.740 1.00 95.88 87 LYS A N 1
ATOM 688 C CA . LYS A 1 87 ? -2.274 -0.757 18.203 1.00 95.88 87 LYS A CA 1
ATOM 689 C C . LYS A 1 87 ? -2.998 0.386 18.922 1.00 95.88 87 LYS A C 1
ATOM 691 O O . LYS A 1 87 ? -3.572 0.172 19.985 1.00 95.88 87 LYS A O 1
ATOM 696 N N . LYS A 1 88 ? -2.975 1.606 18.365 1.00 93.12 88 LYS A N 1
ATOM 697 C CA . LYS A 1 88 ? -3.679 2.770 18.942 1.00 93.12 88 LYS A CA 1
ATOM 698 C C . LYS A 1 88 ? -5.200 2.639 18.885 1.00 93.12 88 LYS A C 1
ATOM 700 O O . LYS A 1 88 ? -5.871 3.273 19.693 1.00 93.12 88 LYS A O 1
ATOM 705 N N . PHE A 1 89 ? -5.728 1.884 17.924 1.00 91.38 89 PHE A N 1
ATOM 706 C CA . PHE A 1 89 ? -7.158 1.595 17.834 1.00 91.38 89 PHE A CA 1
ATOM 707 C C . PHE A 1 89 ? -7.515 0.377 18.675 1.00 91.38 89 PHE A C 1
ATOM 709 O O . PHE A 1 89 ? -8.438 0.451 19.482 1.00 91.38 89 PHE A O 1
ATOM 716 N N . ASP A 1 90 ? -6.769 -0.709 18.495 1.00 92.25 90 ASP A N 1
ATOM 717 C CA . ASP A 1 90 ? -6.953 -1.959 19.220 1.00 92.25 90 ASP A CA 1
ATOM 718 C C . ASP A 1 90 ? -5.640 -2.769 19.185 1.00 92.25 90 ASP A C 1
ATOM 720 O O . ASP A 1 90 ? -5.139 -3.072 18.096 1.00 92.25 90 ASP A O 1
ATOM 724 N N . PRO A 1 91 ? -5.050 -3.136 20.338 1.00 95.62 91 PRO A N 1
ATOM 725 C CA . PRO A 1 91 ? -3.882 -4.014 20.381 1.00 95.62 91 PRO A CA 1
ATOM 726 C C . PRO A 1 91 ? -4.075 -5.352 19.647 1.00 95.62 91 PRO A C 1
ATOM 728 O O . PRO A 1 91 ? -3.109 -5.881 19.098 1.00 95.62 91 PRO A O 1
ATOM 731 N N . ASP A 1 92 ? -5.300 -5.886 19.578 1.00 96.31 92 ASP A N 1
ATOM 732 C CA . ASP A 1 92 ? -5.598 -7.114 18.829 1.00 96.31 92 ASP A CA 1
ATOM 733 C C . ASP A 1 92 ? -5.385 -6.937 17.318 1.00 96.31 92 ASP A C 1
ATOM 735 O O . ASP A 1 92 ? -4.962 -7.865 16.627 1.00 96.31 92 ASP A O 1
ATOM 739 N N . TRP A 1 93 ? -5.595 -5.731 16.780 1.00 96.62 93 TRP A N 1
ATOM 740 C CA . TRP A 1 93 ? -5.408 -5.474 15.350 1.00 96.62 93 TRP A CA 1
ATOM 741 C C . TRP A 1 93 ? -3.947 -5.607 14.928 1.00 96.62 93 TRP A C 1
ATOM 743 O O . TRP A 1 93 ? -3.666 -6.161 13.867 1.00 96.62 93 TRP A O 1
ATOM 753 N N . GLU A 1 94 ? -3.018 -5.129 15.758 1.00 97.19 94 GLU A N 1
ATOM 754 C CA . GLU A 1 94 ? -1.577 -5.318 15.555 1.00 97.19 94 GLU A CA 1
ATOM 755 C C . GLU A 1 94 ? -1.219 -6.811 15.581 1.00 97.19 94 GLU A C 1
ATOM 757 O O . GLU A 1 94 ? -0.569 -7.307 14.659 1.00 97.19 94 GLU A O 1
ATOM 762 N N . LEU A 1 95 ? -1.698 -7.548 16.589 1.00 96.75 95 LEU A N 1
ATOM 763 C CA . LEU A 1 95 ? -1.426 -8.983 16.736 1.00 96.75 95 LEU A CA 1
ATOM 764 C C . LEU A 1 95 ? -1.958 -9.796 15.548 1.00 96.75 95 LEU A C 1
ATOM 766 O O . LEU A 1 95 ? -1.270 -10.669 15.011 1.00 96.75 95 LEU A O 1
ATOM 770 N N . ARG A 1 96 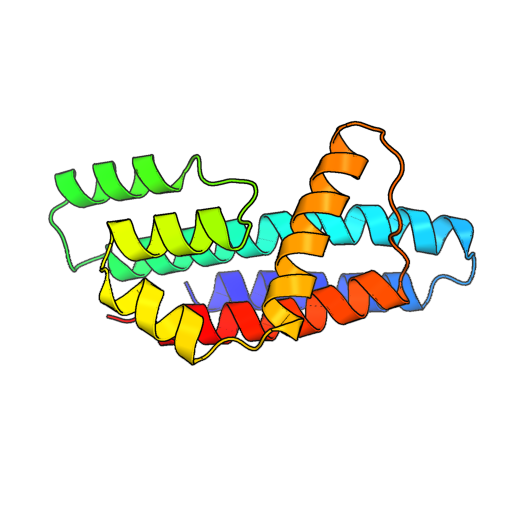? -3.175 -9.494 15.091 1.00 97.38 96 ARG A N 1
ATOM 771 C CA . ARG A 1 96 ? -3.778 -10.145 13.923 1.00 97.38 96 ARG A CA 1
ATOM 772 C C . ARG A 1 96 ? -3.065 -9.782 12.628 1.00 97.38 96 ARG A C 1
ATOM 774 O O . ARG A 1 96 ? -2.925 -10.640 11.761 1.00 97.38 96 ARG A O 1
ATOM 781 N N . PHE A 1 97 ? -2.589 -8.545 12.497 1.00 97.62 97 PHE A N 1
ATOM 782 C CA . PHE A 1 97 ? -1.816 -8.118 11.333 1.00 97.62 97 PHE A CA 1
ATOM 783 C C . PHE A 1 97 ? -0.518 -8.913 11.234 1.00 97.62 97 PHE A C 1
ATOM 785 O O . PHE A 1 97 ? -0.293 -9.584 10.229 1.00 97.62 97 PHE A O 1
ATOM 792 N N . LEU A 1 98 ? 0.270 -8.924 12.311 1.00 96.88 98 LEU A N 1
ATOM 793 C CA . LEU A 1 98 ? 1.560 -9.612 12.365 1.00 96.88 98 LEU A CA 1
ATOM 794 C C . LEU A 1 98 ? 1.444 -11.137 12.239 1.00 96.88 98 LEU A C 1
ATOM 796 O O . LEU A 1 98 ? 2.340 -11.767 11.692 1.00 96.88 98 LEU A O 1
ATOM 800 N N . SER A 1 99 ? 0.348 -11.738 12.708 1.00 97.00 99 SER A N 1
ATOM 801 C CA . SER A 1 99 ? 0.129 -13.187 12.570 1.00 97.00 99 SER A CA 1
ATOM 802 C C . SER A 1 99 ? -0.387 -13.618 11.193 1.00 97.00 99 SER A C 1
ATOM 804 O O . SER A 1 99 ? -0.322 -14.803 10.872 1.00 97.00 99 SER A O 1
ATOM 806 N N . THR A 1 100 ? -0.900 -12.688 10.378 1.00 97.19 100 THR A N 1
ATOM 807 C CA . THR A 1 100 ? -1.485 -12.996 9.058 1.00 97.19 100 THR A CA 1
ATOM 808 C C . THR A 1 100 ? -0.575 -12.596 7.898 1.00 97.19 100 THR A C 1
ATOM 810 O O . THR A 1 100 ? -0.595 -13.240 6.851 1.00 97.19 100 THR A O 1
ATOM 813 N N . ILE A 1 101 ? 0.187 -11.513 8.053 1.00 97.31 101 ILE A N 1
ATOM 814 C CA . ILE A 1 101 ? 1.051 -10.968 7.005 1.00 97.31 101 ILE A CA 1
ATOM 815 C C . ILE A 1 101 ? 2.287 -11.854 6.794 1.00 97.31 101 ILE A C 1
ATOM 817 O O . ILE A 1 101 ? 2.862 -12.376 7.749 1.00 97.31 101 ILE A O 1
ATOM 821 N N . SER A 1 102 ? 2.723 -12.024 5.546 1.00 97.88 102 SER A N 1
ATOM 822 C CA . SER A 1 102 ? 3.979 -12.724 5.262 1.00 97.88 102 SER A CA 1
ATOM 823 C C . SER A 1 102 ? 5.195 -11.805 5.408 1.00 97.88 102 SER A C 1
ATOM 825 O O . SER A 1 102 ? 5.123 -10.597 5.173 1.00 97.88 102 SER A O 1
ATOM 827 N N . GLU A 1 103 ? 6.355 -12.390 5.713 1.00 97.44 103 GLU A N 1
ATOM 828 C CA . GLU A 1 103 ? 7.622 -11.649 5.783 1.00 97.44 103 GLU A CA 1
ATOM 829 C C . GLU A 1 103 ? 7.951 -10.947 4.455 1.00 97.44 103 GLU A C 1
ATOM 831 O O . GLU A 1 103 ? 8.383 -9.795 4.447 1.00 97.44 103 GLU A O 1
ATOM 836 N N . ARG A 1 104 ? 7.668 -11.597 3.317 1.00 97.56 104 ARG A N 1
ATOM 837 C CA . ARG A 1 104 ? 7.854 -10.998 1.987 1.00 97.56 104 ARG A CA 1
ATOM 838 C C . ARG A 1 104 ? 7.028 -9.725 1.822 1.00 97.56 104 ARG A C 1
ATOM 840 O O . ARG A 1 104 ? 7.536 -8.723 1.330 1.00 97.56 104 ARG A O 1
ATOM 847 N N . GLU A 1 105 ? 5.762 -9.750 2.231 1.00 98.31 105 GLU A N 1
ATOM 848 C CA . GLU A 1 105 ? 4.880 -8.585 2.130 1.00 98.31 105 GLU A CA 1
ATOM 849 C C . GLU A 1 105 ? 5.358 -7.424 3.009 1.00 98.31 105 GLU A C 1
ATOM 851 O O . GLU A 1 105 ? 5.318 -6.275 2.567 1.00 98.31 105 GLU A O 1
ATOM 856 N N . LEU A 1 106 ? 5.875 -7.712 4.208 1.00 97.56 106 LEU A N 1
ATOM 857 C CA . LEU A 1 106 ? 6.482 -6.706 5.086 1.00 97.56 106 LEU A CA 1
ATOM 858 C C . LEU A 1 106 ? 7.754 -6.099 4.481 1.00 97.56 106 LEU A C 1
ATOM 860 O O . LEU A 1 106 ? 7.922 -4.877 4.473 1.00 97.56 106 LEU A O 1
ATOM 864 N N . GLN A 1 107 ? 8.630 -6.928 3.912 1.00 97.81 107 GLN A N 1
ATOM 865 C CA . GLN A 1 107 ? 9.837 -6.458 3.228 1.00 97.81 107 GLN A CA 1
ATOM 866 C C . GLN A 1 107 ? 9.490 -5.578 2.017 1.00 97.81 107 GLN A C 1
ATOM 868 O O . GLN A 1 107 ? 10.080 -4.506 1.842 1.00 97.81 107 GLN A O 1
ATOM 873 N N . SER A 1 108 ? 8.498 -5.981 1.217 1.00 98.19 108 SER A N 1
ATOM 874 C CA . SER A 1 108 ? 7.981 -5.196 0.091 1.00 98.19 108 SER A CA 1
ATOM 875 C C . SER A 1 108 ? 7.380 -3.868 0.557 1.00 98.19 108 SER A C 1
ATOM 877 O O . SER A 1 108 ? 7.687 -2.823 -0.018 1.00 98.19 108 SER A O 1
ATOM 879 N N . LEU A 1 109 ? 6.595 -3.866 1.641 1.00 98.12 109 LEU A N 1
ATOM 880 C CA . LEU A 1 109 ? 6.051 -2.649 2.247 1.00 98.12 109 LEU A CA 1
ATOM 881 C C . LEU A 1 109 ? 7.162 -1.670 2.648 1.00 98.12 109 LEU A C 1
ATOM 883 O O . LEU A 1 109 ? 7.158 -0.512 2.224 1.00 98.12 109 LEU A O 1
ATOM 887 N N . ASN A 1 110 ? 8.137 -2.131 3.429 1.00 97.88 110 ASN A N 1
ATOM 888 C CA . ASN A 1 110 ? 9.250 -1.296 3.875 1.00 97.88 110 ASN A CA 1
ATOM 889 C C . ASN A 1 110 ? 10.087 -0.787 2.686 1.00 97.88 110 ASN A C 1
ATOM 891 O O . ASN A 1 110 ? 10.490 0.380 2.668 1.00 97.88 110 ASN A O 1
ATOM 895 N N . SER A 1 111 ? 10.258 -1.608 1.647 1.00 97.75 111 SER A N 1
ATOM 896 C CA . SER A 1 111 ? 10.936 -1.224 0.404 1.00 97.75 111 SER A CA 1
ATOM 897 C C . SER A 1 111 ? 10.190 -0.132 -0.365 1.00 97.75 111 SER A C 1
ATOM 899 O O . SER A 1 111 ? 10.829 0.792 -0.869 1.00 97.75 111 SER A O 1
ATOM 901 N N . ILE A 1 112 ? 8.854 -0.171 -0.426 1.00 97.81 112 ILE A N 1
ATOM 902 C CA . ILE A 1 112 ? 8.046 0.902 -1.034 1.00 97.81 112 ILE A CA 1
ATOM 903 C C . ILE A 1 112 ? 8.298 2.224 -0.307 1.00 97.81 112 ILE A C 1
ATOM 905 O O . ILE A 1 112 ? 8.536 3.248 -0.948 1.00 97.81 112 ILE A O 1
ATOM 909 N N . ILE A 1 113 ? 8.253 2.214 1.028 1.00 97.50 113 ILE A N 1
ATOM 910 C CA . ILE A 1 113 ? 8.418 3.433 1.829 1.00 97.50 113 ILE A CA 1
ATOM 911 C C . ILE A 1 113 ? 9.840 3.982 1.715 1.00 97.50 113 ILE A C 1
ATOM 913 O O . ILE A 1 113 ? 10.012 5.186 1.518 1.00 97.50 113 ILE A O 1
ATOM 917 N N . SER A 1 114 ? 10.853 3.115 1.776 1.00 97.06 114 SER A N 1
ATOM 918 C CA . SER A 1 114 ? 12.251 3.510 1.596 1.00 97.06 114 SER A CA 1
ATOM 919 C C . SER A 1 114 ? 12.488 4.124 0.213 1.00 97.06 114 SER A C 1
ATOM 921 O O . SER A 1 114 ? 12.968 5.253 0.130 1.00 97.06 114 SER A O 1
ATOM 923 N N . ASN A 1 115 ? 12.063 3.457 -0.867 1.00 97.00 115 ASN A N 1
ATOM 924 C CA . ASN A 1 115 ? 12.232 3.991 -2.221 1.00 97.00 115 ASN A CA 1
ATOM 925 C C . ASN A 1 115 ? 11.451 5.294 -2.420 1.00 97.00 115 ASN A C 1
ATOM 927 O O . ASN A 1 115 ? 11.985 6.239 -2.993 1.00 97.00 115 ASN A O 1
ATOM 931 N N . ARG A 1 116 ? 10.218 5.400 -1.907 1.00 96.00 116 ARG A N 1
ATOM 932 C CA . ARG A 1 116 ? 9.444 6.646 -1.984 1.00 96.00 116 ARG A CA 1
ATOM 933 C C . ARG A 1 116 ? 10.172 7.807 -1.306 1.00 96.00 116 ARG A C 1
ATOM 935 O O . ARG A 1 116 ? 10.193 8.901 -1.868 1.00 96.00 116 ARG A O 1
ATOM 942 N N . ASN A 1 117 ? 10.761 7.576 -0.132 1.00 96.31 117 ASN A N 1
ATOM 943 C CA . ASN A 1 117 ? 11.539 8.594 0.570 1.00 96.31 117 ASN A CA 1
ATOM 944 C C . ASN A 1 117 ? 12.766 9.001 -0.250 1.00 96.31 117 ASN A C 1
ATOM 946 O O . ASN A 1 117 ? 12.936 10.194 -0.506 1.00 96.31 117 ASN A O 1
ATOM 950 N N . ASN A 1 118 ? 13.547 8.033 -0.739 1.00 96.94 118 ASN A N 1
ATOM 951 C CA . ASN A 1 118 ? 14.729 8.302 -1.559 1.00 96.94 118 ASN A CA 1
ATOM 952 C C . ASN A 1 118 ? 14.371 9.123 -2.806 1.00 96.94 118 ASN A C 1
ATOM 954 O O . ASN A 1 118 ? 14.969 10.172 -3.035 1.00 96.94 118 ASN A O 1
ATOM 958 N N . ILE A 1 119 ? 13.331 8.715 -3.544 1.00 96.06 119 ILE A N 1
ATOM 959 C CA . ILE A 1 119 ? 12.827 9.431 -4.727 1.00 96.06 119 ILE A CA 1
ATOM 960 C C . ILE A 1 119 ? 12.434 10.867 -4.357 1.00 96.06 119 ILE A C 1
ATOM 962 O O . ILE A 1 119 ? 12.831 11.812 -5.035 1.00 96.06 119 ILE A O 1
ATOM 966 N N . SER A 1 120 ? 11.682 11.055 -3.268 1.00 93.62 120 SER A N 1
ATOM 967 C CA . SER A 1 120 ? 11.226 12.388 -2.845 1.00 93.62 120 SER A CA 1
ATOM 968 C C . SER A 1 120 ? 12.355 13.314 -2.382 1.00 93.62 120 SER A C 1
ATOM 970 O O . SER A 1 120 ? 12.215 14.532 -2.461 1.00 93.62 120 SER A O 1
ATOM 972 N N . HIS A 1 121 ? 13.471 12.745 -1.928 1.00 94.38 121 HIS A N 1
ATOM 973 C CA . HIS A 1 121 ? 14.658 13.478 -1.496 1.00 94.38 121 HIS A CA 1
ATOM 974 C C . HIS A 1 121 ? 15.746 13.566 -2.578 1.00 94.38 121 HIS A C 1
ATOM 976 O O . HIS A 1 121 ? 16.819 14.098 -2.304 1.00 94.38 121 HIS A O 1
ATOM 982 N N . GLY A 1 122 ? 15.493 13.066 -3.795 1.00 92.75 122 GLY A N 1
ATOM 983 C CA . GLY A 1 122 ? 16.472 13.062 -4.889 1.00 92.75 122 GLY A CA 1
ATOM 984 C C . GLY A 1 122 ? 17.690 12.168 -4.628 1.00 92.75 122 GLY A C 1
ATOM 985 O O . GLY A 1 122 ? 18.751 12.386 -5.206 1.00 92.75 122 GLY A O 1
ATOM 986 N N . GLN A 1 123 ? 17.555 11.192 -3.731 1.00 93.81 123 GLN A N 1
ATOM 987 C CA . GLN A 1 123 ? 18.596 10.223 -3.404 1.00 93.81 123 GLN A CA 1
ATOM 988 C C . GLN A 1 123 ? 18.568 9.045 -4.380 1.00 93.81 123 GLN A C 1
ATOM 990 O O . GLN A 1 123 ? 17.610 8.855 -5.129 1.00 93.81 123 GLN A O 1
ATOM 995 N N . GLN A 1 124 ? 19.619 8.226 -4.346 1.00 87.19 124 GLN A N 1
ATOM 996 C CA . GLN A 1 124 ? 19.672 7.009 -5.143 1.00 87.19 124 GLN A CA 1
ATOM 997 C C . GLN A 1 124 ? 18.569 6.027 -4.714 1.00 87.19 124 GLN A C 1
ATOM 999 O O . GLN A 1 124 ? 18.373 5.741 -3.530 1.00 87.19 124 GLN A O 1
ATOM 1004 N N . ASP A 1 125 ? 17.855 5.506 -5.702 1.00 88.50 125 ASP A N 1
ATOM 1005 C CA . ASP A 1 125 ? 16.822 4.487 -5.562 1.00 88.50 125 ASP A CA 1
ATOM 1006 C C . ASP A 1 125 ? 17.176 3.270 -6.428 1.00 88.50 125 ASP A C 1
ATOM 1008 O O . ASP A 1 125 ? 17.915 3.390 -7.406 1.00 88.50 125 ASP A O 1
ATOM 1012 N N . ASN A 1 126 ? 16.661 2.098 -6.054 1.00 80.94 126 ASN A N 1
ATOM 1013 C CA . ASN A 1 126 ? 16.934 0.831 -6.746 1.00 80.94 126 ASN A CA 1
ATOM 1014 C C . ASN A 1 126 ? 15.662 0.264 -7.398 1.00 80.94 126 ASN A C 1
ATOM 1016 O O . ASN A 1 126 ? 15.503 -0.953 -7.514 1.00 80.94 126 ASN A O 1
ATOM 1020 N N . ILE A 1 127 ? 14.713 1.129 -7.774 1.00 92.38 127 ILE A N 1
ATOM 1021 C CA . ILE A 1 127 ? 13.425 0.683 -8.305 1.00 92.38 127 ILE A CA 1
ATOM 1022 C C . ILE A 1 127 ? 13.528 0.384 -9.807 1.00 92.38 127 ILE A C 1
ATOM 1024 O O . ILE A 1 127 ? 14.092 1.145 -10.589 1.00 92.38 127 ILE A O 1
ATOM 1028 N N . SER A 1 128 ? 12.930 -0.729 -10.216 1.00 94.19 128 SER A N 1
ATOM 1029 C CA . SER A 1 128 ? 12.695 -1.095 -11.614 1.00 94.19 128 SER A CA 1
ATOM 1030 C C . SER A 1 128 ? 11.232 -1.490 -11.789 1.00 94.19 128 SER A C 1
ATOM 1032 O O . SER A 1 128 ? 10.513 -1.656 -10.797 1.00 94.19 128 SER A O 1
ATOM 1034 N N . TYR A 1 129 ? 10.792 -1.690 -13.033 1.00 96.88 129 TYR A N 1
ATOM 1035 C CA . TYR A 1 129 ? 9.451 -2.207 -13.305 1.00 96.88 129 TYR A CA 1
ATOM 1036 C C . TYR A 1 129 ? 9.203 -3.537 -12.583 1.00 96.88 129 TYR A C 1
ATOM 1038 O O . TYR A 1 129 ? 8.199 -3.693 -11.889 1.00 96.88 129 TYR A O 1
ATOM 1046 N N . THR A 1 130 ? 10.151 -4.473 -12.678 1.00 96.69 130 THR A N 1
ATOM 1047 C CA . THR A 1 130 ? 10.055 -5.789 -12.036 1.00 96.69 130 THR A CA 1
ATOM 1048 C C . THR A 1 130 ? 9.887 -5.664 -10.525 1.00 96.69 130 THR A C 1
ATOM 1050 O O . THR A 1 130 ? 8.976 -6.267 -9.957 1.00 96.69 130 THR A O 1
ATOM 1053 N N . TYR A 1 131 ? 10.715 -4.838 -9.873 1.00 96.81 131 TYR A N 1
ATOM 1054 C CA . TYR A 1 131 ? 10.620 -4.634 -8.428 1.00 96.81 131 TYR A CA 1
ATOM 1055 C C . TYR A 1 131 ? 9.305 -3.964 -8.035 1.00 96.81 131 TYR A C 1
ATOM 1057 O O . TYR A 1 131 ? 8.608 -4.463 -7.157 1.00 96.81 131 TYR A O 1
ATOM 1065 N N . VAL A 1 132 ? 8.917 -2.871 -8.699 1.00 97.56 132 VAL A N 1
ATOM 1066 C CA . VAL A 1 132 ? 7.704 -2.138 -8.315 1.00 97.56 132 VAL A CA 1
ATOM 1067 C C . VAL A 1 132 ? 6.430 -2.939 -8.594 1.00 97.56 132 VAL A C 1
ATOM 1069 O O . VAL A 1 132 ? 5.475 -2.847 -7.826 1.00 97.56 132 VAL A O 1
ATOM 1072 N N . SER A 1 133 ? 6.420 -3.767 -9.644 1.00 98.19 133 SER A N 1
ATOM 1073 C CA . SER A 1 133 ? 5.323 -4.692 -9.936 1.00 98.19 133 SER A CA 1
ATOM 1074 C C . SER A 1 133 ? 5.179 -5.744 -8.835 1.00 98.19 133 SER A C 1
ATOM 1076 O O . SER A 1 133 ? 4.067 -5.997 -8.369 1.00 98.19 133 SER A O 1
ATOM 1078 N N . GLN A 1 134 ? 6.294 -6.331 -8.384 1.00 98.38 134 GLN A N 1
ATOM 1079 C CA . GLN A 1 134 ? 6.292 -7.290 -7.278 1.00 98.38 134 GLN A CA 1
ATOM 1080 C C . GLN A 1 134 ? 5.821 -6.630 -5.977 1.00 98.38 134 GLN A C 1
ATOM 1082 O O . GLN A 1 134 ? 4.906 -7.131 -5.324 1.00 98.38 134 GLN A O 1
ATOM 1087 N N . TYR A 1 135 ? 6.376 -5.464 -5.645 1.00 98.38 135 TYR A N 1
ATOM 1088 C CA . TYR A 1 135 ? 5.993 -4.717 -4.450 1.00 98.38 135 TYR A CA 1
ATOM 1089 C C . TYR A 1 135 ? 4.514 -4.337 -4.456 1.00 98.38 135 TYR A C 1
ATOM 1091 O O . TYR A 1 135 ? 3.852 -4.424 -3.425 1.00 98.38 135 TYR A O 1
ATOM 1099 N N . TYR A 1 136 ? 3.967 -3.952 -5.609 1.00 98.56 136 TYR A N 1
ATOM 1100 C CA . TYR A 1 136 ? 2.547 -3.647 -5.728 1.00 98.56 136 TYR A CA 1
ATOM 1101 C C . TYR A 1 136 ? 1.665 -4.885 -5.544 1.00 98.56 136 TYR A C 1
ATOM 1103 O O . TYR A 1 136 ? 0.656 -4.810 -4.842 1.00 98.56 136 TYR A O 1
ATOM 1111 N N . SER A 1 137 ? 2.055 -6.031 -6.111 1.00 98.44 137 SER A N 1
ATOM 1112 C CA . SER A 1 137 ? 1.349 -7.296 -5.884 1.00 98.44 137 SER A CA 1
ATOM 1113 C C . SER A 1 137 ? 1.322 -7.668 -4.400 1.00 98.44 137 SER A C 1
ATOM 1115 O O . SER A 1 137 ? 0.273 -8.048 -3.884 1.00 98.44 137 SER A O 1
ATOM 1117 N N . ASP A 1 138 ? 2.449 -7.529 -3.705 1.00 98.50 138 ASP A N 1
ATOM 1118 C CA . ASP A 1 138 ? 2.539 -7.787 -2.266 1.00 98.50 138 ASP A CA 1
ATOM 1119 C C . ASP A 1 138 ? 1.715 -6.781 -1.453 1.00 98.50 138 ASP A C 1
ATOM 1121 O O . ASP A 1 138 ? 0.992 -7.153 -0.530 1.00 98.50 138 ASP A O 1
ATOM 1125 N N . LEU A 1 139 ? 1.727 -5.504 -1.845 1.00 98.31 139 LEU A N 1
ATOM 1126 C CA . LEU A 1 139 ? 0.921 -4.464 -1.208 1.00 98.31 139 LEU A CA 1
ATOM 1127 C C . LEU A 1 139 ? -0.585 -4.762 -1.285 1.00 98.31 139 LEU A C 1
ATOM 1129 O O . LEU A 1 139 ? -1.316 -4.463 -0.340 1.00 98.31 139 LEU A O 1
ATOM 1133 N N . LYS A 1 140 ? -1.073 -5.369 -2.376 1.00 97.81 140 LYS A N 1
ATOM 1134 C CA . LYS A 1 140 ? -2.474 -5.823 -2.454 1.00 97.81 140 LYS A CA 1
ATOM 1135 C C . LYS A 1 140 ? -2.792 -6.868 -1.381 1.00 97.81 140 LYS A C 1
ATOM 1137 O O . LYS A 1 140 ? -3.886 -6.836 -0.813 1.00 97.81 140 LYS A O 1
ATOM 1142 N N . GLY A 1 141 ? -1.841 -7.749 -1.074 1.00 97.75 141 GLY A N 1
ATOM 1143 C CA . GLY A 1 141 ? -1.932 -8.701 0.031 1.00 97.75 141 GLY A CA 1
ATOM 1144 C C . GLY A 1 141 ? -2.002 -8.007 1.393 1.00 97.75 141 GLY A C 1
ATOM 1145 O O . GLY A 1 141 ? -2.957 -8.227 2.141 1.00 97.75 141 GLY A O 1
ATOM 1146 N N . VAL A 1 142 ? -1.113 -7.039 1.648 1.00 97.81 142 VAL A N 1
ATOM 1147 C CA . VAL A 1 142 ? -1.160 -6.177 2.850 1.00 97.81 142 VAL A CA 1
ATOM 1148 C C . VAL A 1 142 ? -2.533 -5.513 3.007 1.00 97.81 142 VAL A C 1
ATOM 1150 O O . VAL A 1 142 ? -3.149 -5.560 4.072 1.00 97.81 142 VAL A O 1
ATOM 1153 N N . ILE A 1 143 ? -3.061 -4.926 1.931 1.00 96.88 143 ILE A N 1
ATOM 1154 C CA . ILE A 1 143 ? -4.368 -4.258 1.927 1.00 96.88 143 ILE A CA 1
ATOM 1155 C C . ILE A 1 143 ? -5.504 -5.235 2.226 1.00 96.88 143 ILE A C 1
ATOM 1157 O O . ILE A 1 143 ? -6.459 -4.868 2.915 1.00 96.88 143 ILE A O 1
ATOM 1161 N N . LYS A 1 144 ? -5.429 -6.468 1.720 1.00 96.06 144 LYS A N 1
ATOM 1162 C CA . LYS A 1 144 ? -6.417 -7.507 2.015 1.00 96.06 144 LYS A CA 1
ATOM 1163 C C . LYS A 1 144 ? -6.445 -7.822 3.511 1.00 96.06 144 LYS A C 1
ATOM 1165 O O . LYS A 1 144 ? -7.524 -7.798 4.097 1.00 96.06 144 LYS A O 1
ATOM 1170 N N . VAL A 1 145 ? -5.281 -8.006 4.134 1.00 96.81 145 VAL A N 1
ATOM 1171 C CA . VAL A 1 145 ? -5.171 -8.235 5.585 1.00 96.81 145 VAL A CA 1
ATOM 1172 C C . VAL A 1 145 ? -5.752 -7.055 6.373 1.00 96.81 145 VAL A C 1
ATOM 1174 O O . VAL A 1 145 ? -6.569 -7.253 7.270 1.00 96.81 145 VAL A O 1
ATOM 1177 N N . LEU A 1 146 ? -5.433 -5.814 5.989 1.00 96.00 146 LEU A N 1
ATOM 1178 C CA . LEU A 1 146 ? -5.993 -4.618 6.635 1.00 96.00 146 LEU A CA 1
ATOM 1179 C C . LEU A 1 146 ? -7.521 -4.536 6.511 1.00 96.00 146 LEU A C 1
ATOM 1181 O O . LEU A 1 146 ? -8.200 -4.234 7.492 1.00 96.00 146 LEU A O 1
ATOM 1185 N N . LYS A 1 147 ? -8.076 -4.838 5.329 1.00 94.56 147 LYS A N 1
ATOM 1186 C CA . LYS A 1 147 ? -9.532 -4.922 5.105 1.00 94.56 147 LYS A CA 1
ATOM 1187 C C . LYS A 1 147 ? -10.182 -6.004 5.977 1.00 94.56 147 LYS A C 1
ATOM 1189 O O . LYS A 1 147 ? -11.363 -5.882 6.303 1.00 94.56 147 LYS A O 1
ATOM 1194 N N . ASP A 1 148 ? -9.447 -7.060 6.322 1.00 94.25 148 ASP A N 1
ATOM 1195 C CA . ASP A 1 148 ? -9.941 -8.162 7.144 1.00 94.25 148 ASP A CA 1
ATOM 1196 C C . ASP A 1 148 ? -9.908 -7.889 8.649 1.00 94.25 148 ASP A C 1
ATOM 1198 O O . ASP A 1 148 ? -10.757 -8.410 9.380 1.00 94.25 148 ASP A O 1
ATOM 1202 N N . ILE A 1 149 ? -8.967 -7.059 9.092 1.00 94.50 149 ILE A N 1
ATOM 1203 C CA . ILE A 1 149 ? -8.795 -6.658 10.491 1.00 94.50 149 ILE A CA 1
ATOM 1204 C C . ILE A 1 149 ? -9.695 -5.473 10.831 1.00 94.50 149 ILE A C 1
ATOM 1206 O O . ILE A 1 149 ? -10.438 -5.533 11.807 1.00 94.50 149 ILE A O 1
ATOM 1210 N N . VAL A 1 150 ? -9.679 -4.427 9.999 1.00 90.75 150 VAL A N 1
ATOM 1211 C CA . VAL A 1 150 ? -10.458 -3.199 10.211 1.00 90.75 150 VAL A CA 1
ATOM 1212 C C . VAL A 1 150 ? -11.875 -3.400 9.673 1.00 90.75 150 VAL A C 1
ATOM 1214 O O . VAL A 1 150 ? -12.253 -2.907 8.606 1.00 90.75 150 VAL A O 1
ATOM 1217 N N . LYS A 1 151 ? -12.661 -4.179 10.414 1.00 80.50 151 LYS A N 1
ATOM 1218 C CA . LYS A 1 151 ? -14.085 -4.418 10.163 1.00 80.50 151 LYS A CA 1
ATOM 1219 C C . LYS A 1 151 ? -14.919 -3.829 11.296 1.00 80.50 151 LYS A C 1
ATOM 1221 O O . LYS A 1 151 ? -14.434 -3.671 12.411 1.00 80.50 151 LYS A O 1
ATOM 1226 N N . LYS A 1 152 ? -16.160 -3.471 10.966 1.00 63.34 152 LYS A N 1
ATOM 1227 C CA . LYS A 1 152 ? -17.193 -3.275 11.985 1.00 63.34 152 LYS A CA 1
ATOM 1228 C C . LYS A 1 152 ? -17.560 -4.605 12.621 1.00 63.34 152 LYS A C 1
ATOM 1230 O O . LYS A 1 152 ? -17.483 -5.619 11.887 1.00 63.34 152 LYS A O 1
#

InterPro domains:
  IPR041519 RiboL-PSP-HEPN [PF18735] (6-151)

pLDDT: mean 94.0, std 6.19, range [60.88, 98.56]

Organism: NCBI:txid238540

Sequence (152 aa):
MRLRIDAEEKKLDNLLDQIRKVDNDELQAHLSKYFCVKISGYLENVLKSLVEAYSTGTCPKPIKTYIDGSVKSITNLSEDKLCTFLKKFDPDWELRFLSTISERELQSLNSIISNRNNISHGQQDNISYTYVSQYYSDLKGVIKVLKDIVKK

Foldseek 3Di:
DVVVLVVLVVVLVVLLVVLVPDPDQVVSQVSQLVSLLSLQVSLLVLLLVLQLVLCVPPDDPVVSVVSNVVSPPDGLDALVNVLVVLVVVPNVLSVQLVVQADPQLNVLSNLSSVSNVCSVVVHDHDTGSVSSVSSSVSVVVSSVSVNVSSDD

Secondary structure (DSSP, 8-state):
-HHHHHHHHHHHHHHHHHHHT-S-HHHHHHHHHHHHHHHHHHHHHHHHHHHHHHHTTTS-HHHHHHHHHHHHT-----HHHHHHHHHHH-HHHHHHHHHHS-HHHHHHHHHHHHHHHHHHTT------HHHHHHHHHHHHHHHHHHHHHS--